Protein AF-D9TQ61-F1 (afdb_monomer_lite)

Organism: Thermoanaerobacterium thermosaccharolyticum (strain ATCC 7956 / DSM 571 / NCIMB 9385 / NCA 3814 / NCTC 13789 / WDCM 00135 / 2032) (NCBI:txid580327)

Foldseek 3Di:
DDLLVQLVVLCVVVVHDLVRVCVVLVHDSVVSVCVSVVNDDDDPVSLVVSCVVSVHDSVSRD

Radius of gyration: 10.23 Å; chains: 1; bounding box: 23×25×22 Å

Structure (mmCIF, N/CA/C/O backbone):
data_AF-D9TQ61-F1
#
_entry.id   AF-D9TQ61-F1
#
loop_
_atom_site.group_PDB
_atom_site.id
_atom_site.type_symbol
_atom_site.label_atom_id
_atom_site.label_alt_id
_atom_site.label_comp_id
_atom_site.label_asym_id
_atom_site.label_entity_id
_atom_site.label_seq_id
_atom_site.pdbx_PDB_ins_code
_atom_site.Cartn_x
_atom_site.Cartn_y
_atom_site.Cartn_z
_atom_site.occupancy
_atom_site.B_iso_or_equiv
_atom_site.auth_seq_id
_atom_site.auth_comp_id
_atom_site.auth_asym_id
_atom_site.auth_atom_id
_atom_site.pdbx_PDB_model_num
ATOM 1 N N . MET A 1 1 ? 5.057 15.477 8.958 1.00 50.47 1 MET A N 1
ATOM 2 C CA . MET A 1 1 ? 4.915 14.016 9.152 1.00 50.47 1 MET A CA 1
ATOM 3 C C . MET A 1 1 ? 5.493 13.333 7.932 1.00 50.47 1 MET A C 1
ATOM 5 O O . MET A 1 1 ? 4.969 13.548 6.845 1.00 50.47 1 MET A O 1
ATOM 9 N N . ASP A 1 2 ? 6.584 12.584 8.084 1.00 58.38 2 ASP A N 1
ATOM 10 C CA . ASP A 1 2 ? 7.232 11.922 6.949 1.00 58.38 2 ASP A CA 1
ATOM 11 C C . ASP A 1 2 ? 6.274 10.948 6.256 1.00 58.38 2 ASP A C 1
ATOM 13 O O . ASP A 1 2 ? 5.686 10.074 6.897 1.00 58.38 2 ASP A O 1
ATOM 17 N N . LYS A 1 3 ? 6.145 11.077 4.930 1.00 56.47 3 LYS A N 1
ATOM 18 C CA . LYS A 1 3 ? 5.293 10.234 4.070 1.00 56.47 3 LYS A CA 1
ATOM 19 C C . LYS A 1 3 ? 5.525 8.728 4.289 1.00 56.47 3 LYS A C 1
ATOM 21 O O . LYS A 1 3 ? 4.578 7.953 4.217 1.00 56.47 3 LYS A O 1
ATOM 26 N N . LYS A 1 4 ? 6.745 8.331 4.688 1.00 62.66 4 LYS A N 1
ATOM 27 C CA . LYS A 1 4 ? 7.124 6.948 5.055 1.00 62.66 4 LYS A CA 1
ATOM 28 C C . LYS A 1 4 ? 6.201 6.316 6.097 1.00 62.66 4 LYS A C 1
ATOM 30 O O . LYS A 1 4 ? 5.939 5.1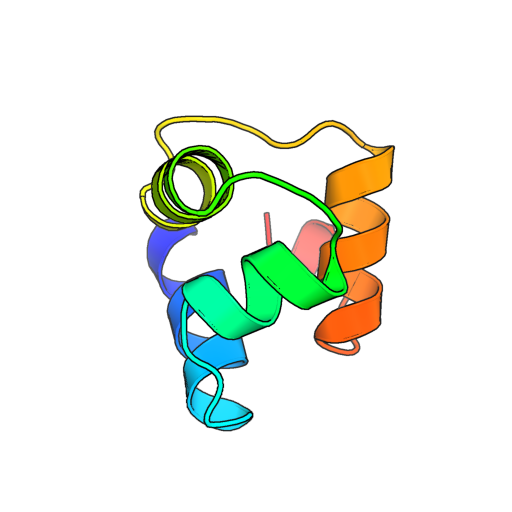18 6.051 1.00 62.66 4 LYS A O 1
ATOM 35 N N . PHE A 1 5 ? 5.687 7.105 7.039 1.00 79.00 5 PHE A N 1
ATOM 36 C CA . PHE A 1 5 ? 4.849 6.560 8.101 1.00 79.00 5 PHE A CA 1
ATOM 37 C C . PHE A 1 5 ? 3.436 6.229 7.623 1.00 79.00 5 PHE A C 1
ATOM 39 O O . PHE A 1 5 ? 2.825 5.331 8.191 1.00 79.00 5 PHE A O 1
ATOM 46 N N . LYS A 1 6 ? 2.918 6.882 6.576 1.00 90.00 6 LYS A N 1
ATOM 47 C CA . LYS A 1 6 ? 1.503 6.755 6.197 1.00 90.00 6 LYS A CA 1
ATOM 48 C C . LYS A 1 6 ? 1.137 5.342 5.746 1.00 90.00 6 LYS A C 1
ATOM 50 O O . LYS A 1 6 ? 0.234 4.746 6.321 1.00 90.00 6 LYS A O 1
ATOM 55 N N . LEU A 1 7 ? 1.893 4.768 4.809 1.00 94.62 7 LEU A N 1
ATOM 56 C CA . LEU A 1 7 ? 1.648 3.404 4.318 1.00 94.62 7 LEU A CA 1
ATOM 57 C C . LEU A 1 7 ? 1.745 2.358 5.436 1.00 94.62 7 LEU A C 1
ATOM 59 O O . LEU A 1 7 ? 0.904 1.470 5.542 1.00 94.62 7 LEU A O 1
ATOM 63 N N . ILE A 1 8 ? 2.733 2.508 6.324 1.00 95.44 8 ILE A N 1
ATOM 64 C CA . ILE A 1 8 ? 2.914 1.617 7.476 1.00 95.44 8 ILE A CA 1
ATOM 65 C C . ILE A 1 8 ? 1.707 1.701 8.420 1.00 95.44 8 ILE A C 1
ATOM 67 O O . ILE A 1 8 ? 1.270 0.674 8.940 1.00 95.44 8 ILE A O 1
ATOM 71 N N . GLN A 1 9 ? 1.183 2.907 8.663 1.00 95.12 9 GLN A N 1
ATOM 72 C CA . GLN A 1 9 ? 0.015 3.107 9.521 1.00 95.12 9 GLN A CA 1
ATOM 73 C C . GLN A 1 9 ? -1.242 2.493 8.904 1.00 95.12 9 GLN A C 1
ATOM 75 O O . GLN A 1 9 ? -1.918 1.730 9.589 1.00 95.12 9 GLN A O 1
ATOM 80 N N . GLU A 1 10 ? -1.530 2.756 7.627 1.00 96.00 10 GLU A N 1
ATOM 81 C CA . GLU A 1 10 ? -2.711 2.189 6.959 1.00 96.00 10 GLU A CA 1
ATOM 82 C C . GLU A 1 10 ? -2.665 0.660 6.930 1.00 96.00 10 GLU A C 1
ATOM 84 O O . GLU A 1 10 ? -3.614 -0.005 7.354 1.00 96.00 10 GLU A O 1
ATOM 89 N N . ARG A 1 11 ? -1.509 0.086 6.587 1.00 96.44 11 ARG A N 1
ATOM 90 C CA . ARG A 1 11 ? -1.306 -1.362 6.638 1.00 96.44 11 ARG A CA 1
ATOM 91 C C . ARG A 1 11 ? -1.563 -1.935 8.038 1.00 96.44 11 ARG A C 1
ATOM 93 O O . ARG A 1 11 ? -2.232 -2.960 8.180 1.00 96.44 11 ARG A O 1
ATOM 100 N N . LYS A 1 12 ? -1.037 -1.291 9.086 1.00 96.31 12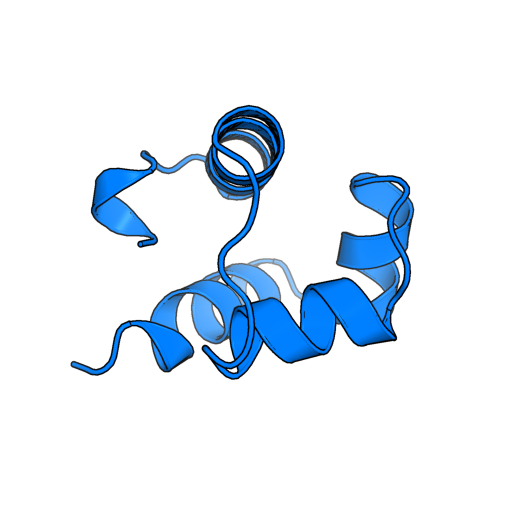 LYS A N 1
ATOM 101 C CA . LYS A 1 12 ? -1.224 -1.738 10.478 1.00 96.31 12 LYS A CA 1
ATOM 102 C C . LYS A 1 12 ? -2.669 -1.590 10.957 1.00 96.31 12 LYS A C 1
ATOM 104 O O . LYS A 1 12 ? -3.130 -2.471 11.679 1.00 96.31 12 LYS A O 1
ATOM 109 N N . LYS A 1 13 ? -3.394 -0.542 10.543 1.00 96.62 13 LYS A N 1
ATOM 110 C CA . LYS A 1 13 ? -4.832 -0.379 10.836 1.00 96.62 13 LYS A CA 1
ATOM 111 C C . LYS A 1 13 ? -5.649 -1.550 10.295 1.00 96.62 13 LYS A C 1
ATOM 113 O O . LYS A 1 13 ? -6.563 -2.014 10.967 1.00 96.62 13 LYS A O 1
ATOM 118 N N . GLN A 1 14 ? -5.267 -2.066 9.128 1.00 96.12 14 GLN A N 1
ATOM 119 C CA . GLN A 1 14 ? -5.888 -3.243 8.518 1.00 96.12 14 GLN A CA 1
ATOM 120 C C . GLN A 1 14 ? -5.318 -4.586 9.019 1.00 96.12 14 GLN A C 1
ATOM 122 O O . GLN A 1 14 ? -5.737 -5.638 8.551 1.00 96.12 14 GLN A O 1
ATOM 127 N N . LYS A 1 15 ? -4.382 -4.580 9.983 1.00 97.38 15 LYS A N 1
ATOM 128 C CA . LYS A 1 15 ? -3.694 -5.776 10.520 1.00 97.38 15 LYS A CA 1
ATOM 129 C C . LYS A 1 15 ? -2.957 -6.612 9.460 1.00 97.38 15 LYS A C 1
ATOM 131 O O . LYS A 1 15 ? -2.768 -7.810 9.645 1.00 97.38 15 LYS A O 1
ATOM 136 N N . LEU A 1 16 ? -2.496 -5.977 8.385 1.00 97.50 16 LEU A N 1
ATOM 137 C CA . LEU A 1 16 ? -1.778 -6.638 7.296 1.00 97.50 16 LEU A CA 1
ATOM 138 C C . LEU A 1 16 ? -0.260 -6.610 7.531 1.00 97.50 16 LEU A C 1
ATOM 140 O O . LEU A 1 16 ? 0.308 -5.656 8.076 1.00 97.50 16 LEU A O 1
ATOM 144 N N . THR A 1 17 ? 0.442 -7.650 7.098 1.00 98.19 17 THR A N 1
ATOM 145 C CA . THR A 1 17 ? 1.908 -7.675 7.020 1.00 98.19 17 THR A CA 1
ATOM 146 C C . THR A 1 17 ? 2.384 -7.101 5.684 1.00 98.19 17 THR A C 1
ATOM 148 O O . THR A 1 17 ? 1.615 -6.966 4.735 1.00 98.19 17 THR A O 1
ATOM 151 N N . GLN A 1 18 ? 3.670 -6.749 5.572 1.00 98.00 18 GLN A N 1
ATOM 152 C CA . GLN A 1 18 ? 4.235 -6.336 4.276 1.00 98.00 18 GLN A CA 1
ATOM 153 C C . GLN A 1 18 ? 4.109 -7.447 3.220 1.00 98.00 18 GLN A C 1
ATOM 155 O O . GLN A 1 18 ? 3.972 -7.150 2.037 1.00 98.00 18 GLN A O 1
ATOM 160 N N . LYS A 1 19 ? 4.144 -8.717 3.652 1.00 98.44 19 LYS A N 1
ATOM 161 C CA . LYS A 1 19 ? 3.966 -9.882 2.781 1.00 98.44 19 LYS A CA 1
ATOM 162 C C . LYS A 1 19 ? 2.535 -9.967 2.260 1.00 98.44 19 LYS A C 1
ATOM 164 O O . LYS A 1 19 ? 2.359 -10.243 1.083 1.00 98.44 19 LYS A O 1
ATOM 169 N N . ASP A 1 20 ? 1.543 -9.665 3.095 1.00 98.50 20 ASP A N 1
ATOM 170 C CA . ASP A 1 20 ? 0.140 -9.669 2.670 1.00 98.50 20 ASP A CA 1
ATOM 171 C C . ASP A 1 20 ? -0.109 -8.613 1.594 1.00 98.50 20 ASP A C 1
ATOM 173 O O . ASP A 1 20 ? -0.674 -8.931 0.555 1.00 98.50 20 ASP A O 1
ATOM 177 N N . ILE A 1 21 ? 0.397 -7.387 1.780 1.00 98.06 21 ILE A N 1
ATOM 178 C CA . ILE A 1 21 ? 0.268 -6.338 0.757 1.00 98.06 21 ILE A CA 1
ATOM 179 C C . ILE A 1 21 ? 0.984 -6.729 -0.538 1.00 98.06 21 ILE A C 1
ATOM 181 O O . ILE A 1 21 ? 0.436 -6.555 -1.622 1.00 98.06 21 ILE A O 1
ATOM 185 N N . ALA A 1 22 ? 2.197 -7.278 -0.436 1.00 98.19 22 ALA A N 1
ATOM 186 C CA . ALA A 1 22 ? 2.949 -7.730 -1.601 1.00 98.19 22 ALA A CA 1
ATOM 187 C C . ALA A 1 22 ? 2.195 -8.818 -2.386 1.00 98.19 22 ALA A C 1
ATOM 189 O O . ALA A 1 22 ? 2.138 -8.747 -3.609 1.00 98.19 22 ALA A O 1
ATOM 190 N N . ASN A 1 23 ? 1.558 -9.762 -1.685 1.00 98.38 23 ASN A N 1
ATOM 191 C CA . ASN A 1 23 ? 0.722 -10.791 -2.300 1.00 98.38 23 ASN A CA 1
ATOM 192 C C . ASN A 1 23 ? -0.534 -10.198 -2.959 1.00 98.38 23 ASN A C 1
ATOM 194 O O . ASN A 1 23 ? -0.845 -10.566 -4.083 1.00 98.38 23 ASN A O 1
ATOM 198 N N . ILE A 1 24 ? -1.230 -9.271 -2.288 1.00 97.75 24 ILE A N 1
ATOM 199 C CA . ILE A 1 24 ? -2.446 -8.616 -2.809 1.00 97.75 24 ILE A CA 1
ATOM 200 C C . ILE A 1 24 ? -2.150 -7.818 -4.084 1.00 97.75 24 ILE A C 1
ATOM 202 O O . ILE A 1 24 ? -2.952 -7.801 -5.010 1.00 97.75 24 ILE A O 1
ATOM 206 N N . LEU A 1 25 ? -1.003 -7.140 -4.123 1.00 97.12 25 LEU A N 1
ATOM 207 C CA . LEU A 1 25 ? -0.597 -6.291 -5.244 1.00 97.12 25 LEU A CA 1
ATOM 208 C C . LEU A 1 25 ? 0.215 -7.039 -6.309 1.00 97.12 25 LEU A C 1
ATOM 210 O O . LEU A 1 25 ? 0.654 -6.407 -7.268 1.00 97.12 25 LEU A O 1
ATOM 214 N N . GLU A 1 26 ? 0.442 -8.342 -6.124 1.00 97.69 26 GLU A N 1
ATOM 215 C CA . GLU A 1 26 ? 1.243 -9.197 -7.010 1.00 97.69 26 GLU A CA 1
ATOM 216 C C . GLU A 1 26 ? 2.652 -8.635 -7.287 1.00 97.69 26 GLU A C 1
ATOM 218 O O . GLU A 1 26 ? 3.175 -8.675 -8.402 1.00 97.69 26 GLU A O 1
ATOM 223 N N . ILE A 1 27 ? 3.299 -8.105 -6.245 1.00 97.75 27 ILE A N 1
ATOM 224 C CA . ILE A 1 27 ? 4.670 -7.580 -6.294 1.00 97.75 27 ILE A CA 1
ATOM 225 C C . ILE A 1 27 ? 5.580 -8.299 -5.301 1.00 97.75 27 ILE A C 1
ATOM 227 O O . ILE A 1 27 ? 5.141 -9.006 -4.398 1.00 97.75 27 ILE A O 1
ATOM 231 N N . SER A 1 28 ? 6.891 -8.089 -5.418 1.00 98.31 28 SER A N 1
ATOM 232 C CA . SER A 1 28 ? 7.821 -8.640 -4.437 1.00 98.31 28 SER A CA 1
ATOM 233 C C . SER A 1 28 ? 7.723 -7.918 -3.086 1.00 98.31 28 SER A C 1
ATOM 235 O O . SER A 1 28 ? 7.595 -6.692 -3.003 1.00 98.31 28 SER A O 1
ATOM 237 N N . LEU A 1 29 ? 7.879 -8.683 -2.000 1.00 98.06 29 LEU A N 1
ATOM 238 C CA . LEU A 1 29 ? 7.976 -8.153 -0.634 1.00 98.06 29 LEU A CA 1
ATOM 239 C C . LEU A 1 29 ? 9.066 -7.078 -0.511 1.00 98.06 29 LEU A C 1
ATOM 241 O O . LEU A 1 29 ? 8.866 -6.053 0.140 1.00 98.06 29 LEU A O 1
ATOM 245 N N . SER A 1 30 ? 10.222 -7.301 -1.142 1.00 97.88 30 SER A N 1
ATOM 246 C CA . SER A 1 30 ? 11.342 -6.357 -1.117 1.00 97.88 30 SER A CA 1
ATOM 247 C C . SER A 1 30 ? 10.990 -5.036 -1.799 1.00 97.88 30 SER A C 1
ATOM 249 O O . SER A 1 30 ? 11.397 -3.978 -1.310 1.00 97.88 30 SER A O 1
ATOM 251 N N . TYR A 1 31 ? 10.200 -5.077 -2.876 1.00 97.38 31 TYR A N 1
ATOM 252 C CA . TYR A 1 31 ? 9.738 -3.877 -3.560 1.00 97.38 31 TYR A CA 1
ATOM 253 C C . TYR A 1 31 ? 8.746 -3.090 -2.702 1.00 97.38 31 TYR A C 1
ATOM 255 O O . TYR A 1 31 ? 8.982 -1.908 -2.449 1.00 97.38 31 TYR A O 1
ATOM 263 N N . TYR A 1 32 ? 7.721 -3.746 -2.146 1.00 97.56 32 TYR A N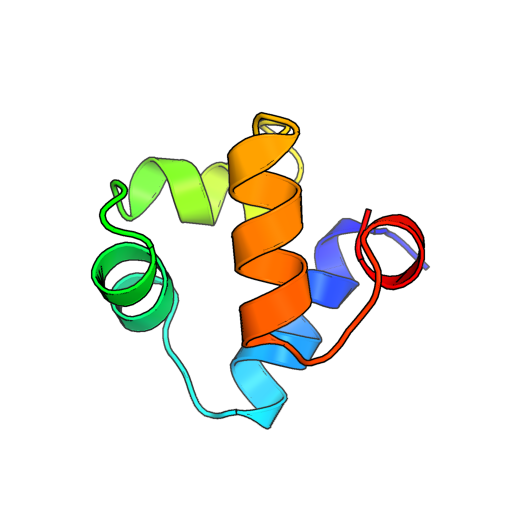 1
ATOM 264 C CA . TYR A 1 32 ? 6.783 -3.086 -1.230 1.00 97.56 32 TYR A CA 1
ATOM 265 C C . TYR A 1 32 ? 7.487 -2.513 0.016 1.00 97.56 32 TYR A C 1
ATOM 267 O O . TYR A 1 32 ? 7.260 -1.368 0.406 1.00 97.56 32 TYR A O 1
ATOM 275 N N . SER A 1 33 ? 8.434 -3.255 0.595 1.00 96.56 33 SER A N 1
ATOM 276 C CA . SER A 1 33 ? 9.254 -2.784 1.720 1.00 96.56 33 SER A CA 1
ATOM 277 C C . SER A 1 33 ? 10.112 -1.562 1.364 1.00 96.56 33 SER A C 1
ATOM 279 O O . SER A 1 33 ? 10.329 -0.680 2.198 1.00 96.56 33 SER A O 1
ATOM 281 N N . ALA A 1 34 ? 10.628 -1.478 0.133 1.00 95.81 34 ALA A N 1
ATOM 282 C CA . ALA A 1 34 ? 11.350 -0.299 -0.342 1.00 95.81 34 ALA A CA 1
ATOM 283 C C . ALA A 1 34 ? 10.423 0.913 -0.528 1.00 95.81 34 ALA A C 1
ATOM 285 O O . ALA A 1 34 ? 10.858 2.035 -0.263 1.00 95.81 34 ALA A O 1
ATOM 286 N N . ILE A 1 35 ? 9.165 0.690 -0.921 1.00 95.56 35 ILE A N 1
ATOM 287 C CA . ILE A 1 35 ? 8.135 1.734 -1.009 1.00 95.56 35 ILE A CA 1
ATOM 288 C C . ILE A 1 35 ? 7.791 2.270 0.387 1.00 95.56 35 ILE A C 1
ATOM 290 O O . ILE A 1 35 ? 7.898 3.473 0.609 1.00 95.56 35 ILE A O 1
ATOM 294 N N . GLU A 1 36 ? 7.484 1.406 1.366 1.00 94.56 36 GLU A N 1
ATOM 295 C CA . GLU A 1 36 ? 7.186 1.848 2.746 1.00 94.56 36 GLU A CA 1
ATOM 296 C C . GLU A 1 36 ? 8.349 2.636 3.371 1.00 94.56 36 GLU A C 1
ATOM 298 O O . GLU A 1 36 ? 8.147 3.604 4.103 1.00 94.56 36 GLU A O 1
ATOM 303 N N . ARG A 1 37 ? 9.593 2.257 3.056 1.00 92.62 37 ARG A N 1
ATOM 304 C CA . ARG A 1 37 ? 10.794 2.966 3.524 1.00 92.62 37 ARG A CA 1
ATOM 305 C C . ARG A 1 37 ? 11.121 4.222 2.712 1.00 92.62 37 ARG A C 1
ATOM 307 O O . ARG A 1 37 ? 12.116 4.878 3.030 1.00 92.62 37 ARG A O 1
ATOM 314 N N . GLY A 1 38 ? 10.337 4.559 1.687 1.00 91.25 38 GLY A N 1
AT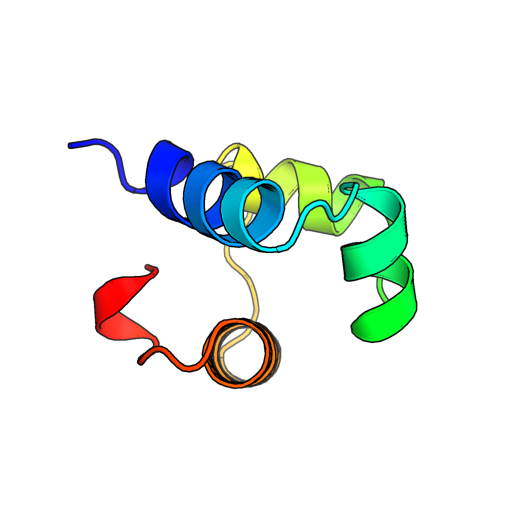OM 315 C CA . GLY A 1 38 ? 10.551 5.709 0.801 1.00 91.25 38 GLY A CA 1
ATOM 316 C C . GLY A 1 38 ? 11.849 5.641 -0.008 1.00 91.25 38 GLY A C 1
ATOM 317 O O . GLY A 1 38 ? 12.419 6.674 -0.331 1.00 91.25 38 GLY A O 1
ATOM 318 N N . ILE A 1 39 ? 12.361 4.436 -0.267 1.00 93.62 39 ILE A N 1
ATOM 319 C CA . ILE A 1 39 ? 13.568 4.195 -1.080 1.00 93.62 39 ILE A CA 1
ATOM 320 C C . ILE A 1 39 ? 13.203 4.064 -2.559 1.00 93.62 39 ILE A C 1
ATOM 322 O O . ILE A 1 39 ? 14.009 4.368 -3.436 1.00 93.62 39 ILE A O 1
ATOM 326 N N . ARG A 1 40 ? 11.990 3.588 -2.847 1.00 92.94 40 ARG A N 1
ATOM 327 C CA . ARG A 1 40 ? 11.452 3.462 -4.201 1.00 92.94 40 ARG A CA 1
ATOM 328 C C . ARG A 1 40 ? 10.096 4.142 -4.271 1.00 92.94 40 ARG A C 1
ATOM 330 O O . ARG A 1 40 ? 9.273 3.959 -3.382 1.00 92.94 40 ARG A O 1
ATOM 337 N N . ASN A 1 41 ? 9.864 4.856 -5.365 1.00 92.38 41 ASN A N 1
ATOM 338 C CA . ASN A 1 41 ? 8.535 5.334 -5.710 1.00 92.38 41 ASN A CA 1
ATOM 339 C C . ASN A 1 41 ? 7.820 4.254 -6.538 1.00 92.38 41 ASN A C 1
ATOM 341 O O . ASN A 1 41 ? 8.447 3.670 -7.432 1.00 92.38 41 ASN A O 1
ATOM 345 N N . PRO A 1 42 ? 6.546 3.950 -6.245 1.00 95.00 42 PRO A N 1
ATOM 346 C CA . PRO A 1 42 ? 5.740 3.090 -7.100 1.00 95.00 42 PRO A CA 1
ATOM 347 C C . PRO A 1 42 ? 5.467 3.770 -8.450 1.00 95.00 42 PRO A C 1
ATOM 349 O O . PRO A 1 42 ? 5.566 4.991 -8.581 1.00 95.00 42 PRO A O 1
ATOM 352 N N . THR A 1 43 ? 5.087 2.983 -9.457 1.00 96.88 43 THR A N 1
ATOM 353 C CA . THR A 1 43 ? 4.480 3.539 -10.676 1.00 96.88 43 THR A CA 1
ATOM 354 C C . THR A 1 43 ? 3.127 4.172 -10.342 1.00 96.88 43 THR A C 1
ATOM 356 O O . THR A 1 43 ? 2.531 3.854 -9.312 1.00 96.88 43 THR A O 1
ATOM 359 N N . LEU A 1 44 ? 2.600 5.035 -11.217 1.00 96.31 44 LEU A N 1
ATOM 360 C CA . LEU A 1 44 ? 1.273 5.629 -11.010 1.00 96.31 44 LEU A CA 1
ATOM 361 C C . LEU A 1 44 ? 0.180 4.555 -10.879 1.00 96.31 44 LEU A C 1
ATOM 363 O O . LEU A 1 44 ? -0.720 4.690 -10.059 1.00 96.31 44 LEU A O 1
ATOM 367 N N . GLU A 1 45 ? 0.275 3.476 -11.656 1.00 97.25 45 GLU A N 1
ATOM 368 C CA . GLU A 1 45 ? -0.656 2.349 -11.575 1.00 97.25 45 GLU A CA 1
ATOM 369 C C . GLU A 1 45 ? -0.575 1.639 -10.218 1.00 97.25 45 GLU A C 1
ATOM 371 O O . GLU A 1 45 ? -1.598 1.394 -9.584 1.00 97.25 45 GLU A O 1
ATOM 376 N N . LEU A 1 46 ? 0.635 1.354 -9.727 1.00 97.38 46 LEU A N 1
ATOM 377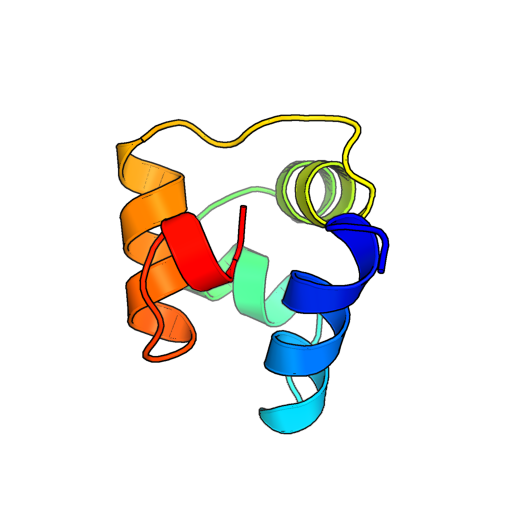 C CA . LEU A 1 46 ? 0.799 0.721 -8.422 1.00 97.38 46 LEU A CA 1
ATOM 378 C C . LEU A 1 46 ? 0.374 1.659 -7.283 1.00 97.38 46 LEU A C 1
ATOM 380 O O . LEU A 1 46 ? -0.243 1.210 -6.322 1.00 97.38 46 LEU A O 1
ATOM 384 N N . ALA A 1 47 ? 0.647 2.960 -7.402 1.00 97.00 47 ALA A N 1
ATOM 385 C CA . ALA A 1 47 ? 0.177 3.963 -6.453 1.00 97.00 47 ALA A CA 1
ATOM 386 C C . ALA A 1 47 ? -1.358 3.990 -6.376 1.00 97.00 47 ALA A C 1
ATOM 388 O O . ALA A 1 47 ? -1.895 4.031 -5.272 1.00 97.00 47 ALA A O 1
ATOM 389 N N . LYS A 1 48 ? -2.053 3.893 -7.521 1.00 97.69 48 LYS A N 1
ATOM 390 C CA . LYS A 1 48 ? -3.519 3.758 -7.580 1.00 97.69 48 LYS A CA 1
ATOM 391 C C . LYS A 1 48 ? -4.002 2.506 -6.852 1.00 97.69 48 LYS A C 1
ATOM 393 O O . LYS A 1 48 ? -4.836 2.628 -5.966 1.00 97.69 48 LYS A O 1
ATOM 398 N N . LYS A 1 49 ? -3.417 1.337 -7.135 1.00 97.88 49 LYS A N 1
ATOM 399 C CA . LYS A 1 49 ? -3.789 0.074 -6.466 1.00 97.88 49 LYS A CA 1
ATOM 400 C C . LYS A 1 49 ? -3.585 0.133 -4.948 1.00 97.88 49 LYS A C 1
ATOM 402 O O . LYS A 1 49 ? -4.420 -0.348 -4.190 1.00 97.88 49 LYS A O 1
ATOM 407 N N . ILE A 1 50 ? -2.490 0.746 -4.487 1.00 97.06 50 ILE A N 1
ATOM 408 C CA . ILE A 1 50 ? -2.226 0.945 -3.051 1.00 97.06 50 ILE A CA 1
ATOM 409 C C . ILE A 1 50 ? -3.265 1.895 -2.432 1.00 97.06 50 ILE A C 1
ATOM 411 O O . ILE A 1 50 ? -3.744 1.650 -1.326 1.00 97.06 50 ILE A O 1
ATOM 415 N N . ALA A 1 51 ? -3.609 2.973 -3.136 1.00 97.00 51 ALA A N 1
ATOM 416 C CA . ALA A 1 51 ? -4.610 3.939 -2.701 1.00 97.00 51 ALA A CA 1
ATOM 417 C C . ALA A 1 51 ? -6.000 3.294 -2.576 1.00 97.00 51 ALA A C 1
ATOM 419 O O . ALA A 1 51 ? -6.636 3.406 -1.529 1.00 97.00 51 ALA A O 1
ATOM 420 N N . GLU A 1 52 ? -6.408 2.514 -3.576 1.00 97.38 52 GLU A N 1
ATOM 421 C CA . GLU A 1 52 ? -7.643 1.724 -3.563 1.00 97.38 52 GLU A CA 1
ATOM 422 C C . GLU A 1 52 ? -7.664 0.708 -2.412 1.00 97.38 52 GLU A C 1
ATOM 424 O O . GLU A 1 52 ? -8.637 0.658 -1.660 1.00 97.38 52 GLU A O 1
ATOM 429 N N . LEU A 1 53 ? -6.570 -0.036 -2.200 1.00 96.56 53 LEU A N 1
ATOM 430 C CA . LEU A 1 53 ? -6.444 -1.013 -1.110 1.00 96.56 53 LEU A CA 1
ATOM 431 C C . LEU A 1 53 ? -6.643 -0.383 0.278 1.00 96.56 53 LEU A C 1
ATOM 433 O O . LEU A 1 53 ? -7.229 -0.991 1.178 1.00 96.56 53 LEU A O 1
ATOM 437 N N . PHE A 1 54 ? -6.160 0.844 0.465 1.00 96.19 54 PHE A N 1
ATOM 438 C CA . PHE A 1 54 ? -6.310 1.572 1.723 1.00 96.19 54 PHE A CA 1
ATOM 439 C C . PHE A 1 54 ? -7.545 2.476 1.778 1.00 96.19 54 PHE A C 1
ATOM 441 O O . PHE A 1 54 ? -7.762 3.117 2.805 1.00 96.19 54 PHE A O 1
ATOM 448 N N . ASN A 1 55 ? -8.380 2.485 0.733 1.00 96.44 55 ASN A N 1
ATOM 449 C CA . ASN A 1 55 ? -9.521 3.390 0.582 1.00 96.44 55 ASN A CA 1
ATOM 450 C C . ASN A 1 55 ? -9.119 4.864 0.801 1.00 96.44 55 ASN A C 1
ATOM 452 O O . ASN A 1 55 ? -9.687 5.586 1.627 1.00 96.44 55 ASN A O 1
ATOM 456 N N . LYS A 1 56 ? -8.061 5.269 0.095 1.00 96.12 56 LYS A N 1
ATOM 457 C CA . LYS A 1 56 ? -7.414 6.582 0.149 1.00 96.12 56 LYS A CA 1
ATOM 458 C C . LYS A 1 56 ? -7.146 7.113 -1.250 1.00 96.12 56 LYS A C 1
ATOM 460 O O . LYS A 1 56 ? -7.206 6.367 -2.223 1.00 96.12 56 LYS A O 1
ATOM 465 N N . THR A 1 57 ? -6.821 8.398 -1.357 1.00 96.31 57 THR A N 1
ATOM 466 C CA . THR A 1 57 ? -6.271 8.963 -2.596 1.00 96.31 57 THR A CA 1
ATOM 467 C C . THR A 1 57 ? -4.747 8.825 -2.643 1.00 96.31 57 THR A C 1
ATOM 469 O O . THR A 1 57 ? -4.083 8.580 -1.630 1.00 96.31 57 THR A O 1
ATOM 472 N N . ILE A 1 58 ? -4.165 8.993 -3.832 1.00 93.75 58 ILE A N 1
ATOM 473 C CA . ILE A 1 58 ? -2.705 8.964 -4.000 1.00 93.75 58 ILE A CA 1
ATOM 474 C C . ILE A 1 58 ? -2.066 10.111 -3.209 1.00 93.75 58 ILE A C 1
ATOM 476 O O . ILE A 1 58 ? -1.049 9.902 -2.559 1.00 93.75 58 ILE A O 1
ATOM 480 N N . GLU A 1 59 ? -2.684 11.292 -3.205 1.00 92.94 59 GLU A N 1
ATOM 481 C CA . GLU A 1 59 ? -2.223 12.493 -2.497 1.00 92.94 59 GLU A CA 1
ATOM 482 C C . GLU A 1 59 ? -2.275 12.324 -0.974 1.00 92.94 59 GLU A C 1
ATOM 484 O O . GLU A 1 59 ? -1.444 12.867 -0.241 1.00 92.94 59 GLU A O 1
ATOM 489 N N . GLU A 1 60 ? -3.245 11.557 -0.469 1.00 92.38 6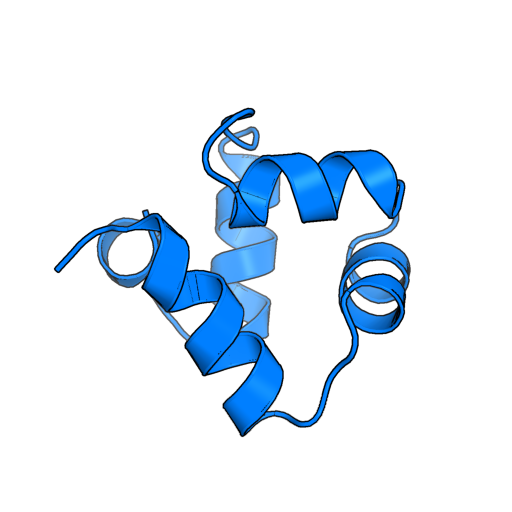0 GLU A N 1
ATOM 490 C CA . GLU A 1 60 ? -3.296 11.225 0.950 1.00 92.38 60 GLU A CA 1
ATOM 491 C C . GLU A 1 60 ? -2.124 10.326 1.356 1.00 92.38 60 GLU A C 1
ATOM 493 O O . GLU A 1 60 ? -1.616 10.486 2.469 1.00 92.38 60 GLU A O 1
ATOM 498 N N . LEU A 1 61 ? -1.672 9.418 0.485 1.00 91.06 61 LEU A N 1
ATOM 499 C CA . LEU A 1 61 ? -0.646 8.416 0.796 1.00 91.06 61 LEU A CA 1
ATOM 500 C C . LEU A 1 61 ? 0.791 8.835 0.451 1.00 91.06 61 LEU A C 1
ATOM 502 O O . LEU A 1 61 ? 1.704 8.507 1.216 1.00 91.06 61 LEU A O 1
ATOM 506 N N . PHE A 1 62 ? 0.993 9.544 -0.661 1.00 89.69 62 PHE A N 1
ATOM 507 C CA . PHE A 1 62 ? 2.299 9.835 -1.269 1.00 89.69 62 PHE A CA 1
ATOM 508 C C . PHE A 1 62 ? 2.628 11.325 -1.349 1.00 89.69 62 PHE A C 1
ATOM 510 O O . PHE A 1 62 ? 3.737 11.637 -1.834 1.00 89.69 62 PHE A O 1
#

Sequence (62 aa):
MDKKFKLIQERKKQKLTQKDIANILEISLSYYSAIERGIRNPTLELAKKIAELFNKTIEELF

pLDDT: mean 93.22, std 10.04, range [50.47, 98.5]

Secondary structure (DSSP, 8-state):
--THHHHHHHHHHTT--HHHHHHHTTS-HHHHHHHHTTSSPPPHHHHHHHHHHTT--HHHH-

InterPro domains:
  IPR001387 Cro/C1-type, helix-turn-helix domain [PF01381] (8-61)
  IPR001387 Cro/C1-type, helix-turn-helix domain [PS50943] (7-61)
  IPR001387 Cro/C1-type, helix-turn-helix domain [SM00530] (6-61)
  IPR001387 Cro/C1-type, helix-turn-helix domain [cd00093] (6-61)
  IPR010982 Lambda repressor-like, DNA-binding domain superfamily [G3DSA:1.10.260.40] (3-62)
  IPR010982 Lambda repressor-like, DNA-binding domain superfamily [SSF47413] (6-62)